Protein AF-A0A5A7MLI2-F1 (afdb_monomer)

Nearest PDB structures (foldseek):
  7t92-assembly1_C  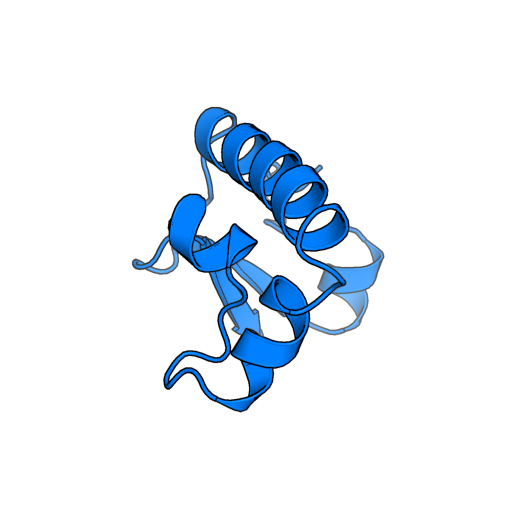TM=5.771E-01  e=2.138E+00  Thermothelomyces thermophilus ATCC 42464

Organism: NCBI:txid1236966

pLDDT: mean 71.35, std 8.7, range [45.12, 83.62]

Radius of gyration: 11.97 Å; Cα contacts (8 Å, |Δi|>4): 117; chains: 1; bounding box: 28×26×30 Å

Sequence (76 aa):
MESSEKQATLGKAAIGIKVTDMNGQRISFLRATGRHFGKILSTIILLIGYVMILFTKRKQGLHDMIAGCLVLKERK

Solvent-accessible surface area (backbone atoms only — not comparable to full-atom values): 4040 Å² total; per-residue (Å²): 103,52,57,42,99,69,18,24,46,74,74,36,49,75,73,32,31,30,45,16,27,84,85,69,42,80,39,50,65,70,37,52,50,41,29,54,53,25,46,55,50,20,56,72,54,74,45,49,25,59,57,36,24,79,78,36,97,78,54,38,25,49,19,26,60,75,28,46,39,36,77,45,73,58,77,128

InterPro domains:
  IPR010432 RDD [PF06271] (3-68)
  IPR051791 Proline-rich immunoreactive protein [PTHR36115] (6-74)

Secondary structure (DSSP, 8-state):
-TTSTTSS-HHHHHTTEEEEETTSPBPPHHHHHHHHHHHHHHHHTTTHHHHHHHHSTT---HHHHHTTEEEEE---

Mean predicted aligned error: 8.09 Å

Structure (mmCIF, N/CA/C/O backbone):
data_AF-A0A5A7MLI2-F1
#
_entry.id   AF-A0A5A7MLI2-F1
#
loop_
_atom_site.group_PDB
_atom_site.id
_atom_site.type_symbol
_atom_site.label_atom_id
_atom_site.label_alt_id
_atom_site.label_comp_id
_atom_site.label_asym_id
_atom_site.label_entity_id
_atom_site.label_seq_id
_atom_site.pdbx_PDB_ins_code
_atom_site.Cartn_x
_atom_site.Cartn_y
_atom_site.Cartn_z
_atom_site.occupancy
_atom_site.B_iso_or_equiv
_atom_site.auth_seq_id
_atom_site.auth_comp_id
_atom_site.auth_asym_id
_atom_site.auth_atom_id
_atom_site.pdbx_PDB_model_num
ATOM 1 N N . MET A 1 1 ? 1.467 11.787 5.298 1.00 48.25 1 MET A N 1
ATOM 2 C CA . MET A 1 1 ? 0.022 11.537 5.531 1.00 48.25 1 MET A CA 1
ATOM 3 C C . MET A 1 1 ? -0.319 10.084 5.865 1.00 48.25 1 MET A C 1
ATOM 5 O O . MET A 1 1 ? -1.174 9.898 6.712 1.00 48.25 1 MET A O 1
ATOM 9 N N . GLU A 1 2 ? 0.334 9.058 5.301 1.00 45.12 2 GLU A N 1
ATOM 10 C CA . GLU A 1 2 ? 0.031 7.647 5.657 1.00 45.12 2 GLU A CA 1
ATOM 11 C C . GLU A 1 2 ? 0.609 7.203 7.016 1.00 45.12 2 GLU A C 1
ATOM 13 O O . GLU A 1 2 ? 0.100 6.278 7.632 1.00 45.12 2 GLU A O 1
ATOM 18 N N . SER A 1 3 ? 1.622 7.911 7.524 1.00 47.47 3 SER A N 1
ATOM 19 C CA . SER A 1 3 ? 2.190 7.697 8.862 1.00 47.47 3 SER A CA 1
ATOM 20 C C . SER A 1 3 ? 1.409 8.412 9.974 1.00 47.47 3 SER A C 1
ATOM 22 O O . SER A 1 3 ? 1.893 8.421 11.097 1.00 47.47 3 SER A O 1
ATOM 24 N N . SER A 1 4 ? 0.266 9.059 9.697 1.00 55.00 4 SER A N 1
ATOM 25 C CA . SER A 1 4 ? -0.590 9.728 10.702 1.00 55.00 4 SER A CA 1
ATOM 26 C C . SER A 1 4 ? -1.503 8.712 11.411 1.00 55.00 4 SER A C 1
ATOM 28 O O . SER A 1 4 ? -1.643 7.596 10.919 1.00 55.00 4 SER A O 1
ATOM 30 N N . GLU A 1 5 ? -2.119 9.062 12.547 1.00 54.28 5 GLU A N 1
ATOM 31 C CA . GLU A 1 5 ? -2.989 8.161 13.337 1.00 54.28 5 GLU A CA 1
ATOM 32 C C . GLU A 1 5 ? -4.091 7.499 12.506 1.00 54.28 5 GLU A C 1
ATOM 34 O O . GLU A 1 5 ? -4.452 6.354 12.747 1.00 54.28 5 GLU A O 1
ATOM 39 N N . LYS A 1 6 ? -4.561 8.183 11.459 1.00 54.78 6 LYS A N 1
ATOM 40 C CA . LYS A 1 6 ? -5.584 7.661 10.550 1.00 54.78 6 LYS A CA 1
ATOM 41 C C . LYS A 1 6 ? -5.094 6.531 9.643 1.00 54.78 6 LYS A C 1
ATOM 43 O O . LYS A 1 6 ? -5.924 5.895 9.006 1.00 54.78 6 LYS A O 1
ATOM 48 N N . GLN A 1 7 ? -3.777 6.297 9.533 1.00 64.31 7 GLN A N 1
ATOM 49 C CA . GLN A 1 7 ? -3.169 5.246 8.696 1.00 64.31 7 GLN A CA 1
ATOM 50 C C . GLN A 1 7 ? -3.651 5.238 7.233 1.00 64.31 7 GLN A C 1
ATOM 52 O O . GLN A 1 7 ? -3.520 4.260 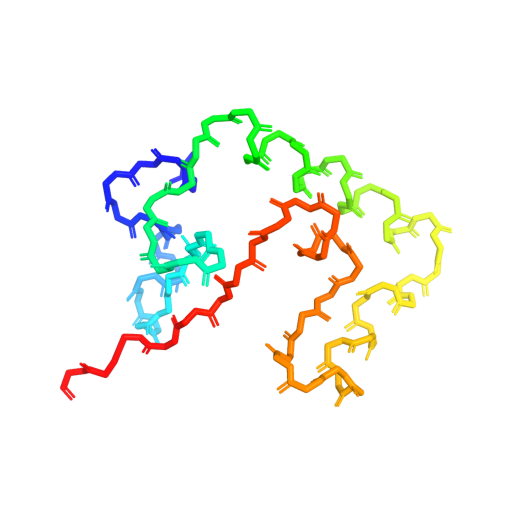6.499 1.00 64.31 7 GLN A O 1
ATOM 57 N N . ALA A 1 8 ? -4.243 6.342 6.801 1.00 64.88 8 ALA A N 1
ATOM 58 C CA . ALA A 1 8 ? -5.006 6.467 5.582 1.00 64.88 8 ALA A CA 1
ATOM 59 C C . ALA A 1 8 ? -4.964 7.935 5.166 1.00 64.88 8 ALA A C 1
ATOM 61 O O . ALA A 1 8 ? -4.994 8.845 5.998 1.00 64.88 8 ALA A O 1
ATOM 62 N N . THR A 1 9 ? -4.891 8.179 3.863 1.00 72.81 9 THR A N 1
ATOM 63 C CA . THR A 1 9 ? -5.195 9.504 3.319 1.00 72.81 9 THR A CA 1
ATOM 64 C C . THR A 1 9 ? -6.700 9.760 3.426 1.00 72.81 9 THR A C 1
ATOM 66 O O . THR A 1 9 ? -7.475 8.812 3.541 1.00 72.81 9 THR A O 1
ATOM 69 N N . LEU A 1 10 ? -7.139 11.023 3.368 1.00 72.88 10 LEU A N 1
ATOM 70 C CA . LEU A 1 10 ? -8.563 11.383 3.478 1.00 72.88 10 LEU A CA 1
ATOM 71 C C . LEU A 1 10 ? -9.459 10.558 2.537 1.00 72.88 10 LEU A C 1
ATOM 73 O O . LEU A 1 10 ? -10.467 10.014 2.975 1.00 72.88 10 LEU A O 1
ATOM 77 N N . GLY A 1 11 ? -9.040 10.376 1.281 1.00 68.19 11 GLY A N 1
ATOM 78 C CA . GLY A 1 11 ? -9.767 9.543 0.318 1.00 68.19 11 GLY A CA 1
ATOM 79 C C . GLY A 1 11 ? -9.808 8.054 0.683 1.00 68.19 11 GLY A C 1
ATOM 80 O O . GLY A 1 11 ? -10.821 7.404 0.461 1.00 68.19 11 GLY A O 1
ATOM 81 N N . LYS A 1 12 ? -8.745 7.511 1.296 1.00 71.94 12 LYS A N 1
ATOM 82 C CA . LYS A 1 12 ? -8.704 6.118 1.775 1.00 71.94 12 LYS A CA 1
ATOM 83 C C . LYS A 1 12 ? -9.596 5.911 3.003 1.00 71.94 12 LYS A C 1
ATOM 85 O O . LYS A 1 12 ? -10.317 4.922 3.077 1.00 71.94 12 LYS A O 1
ATOM 90 N N . ALA A 1 13 ? -9.601 6.872 3.924 1.00 74.00 13 ALA A N 1
ATOM 91 C CA . ALA A 1 13 ? -10.483 6.848 5.086 1.00 74.00 13 ALA A CA 1
ATOM 92 C C . ALA A 1 13 ? -11.964 6.944 4.677 1.00 74.00 13 ALA A C 1
ATOM 94 O O . ALA A 1 13 ? -12.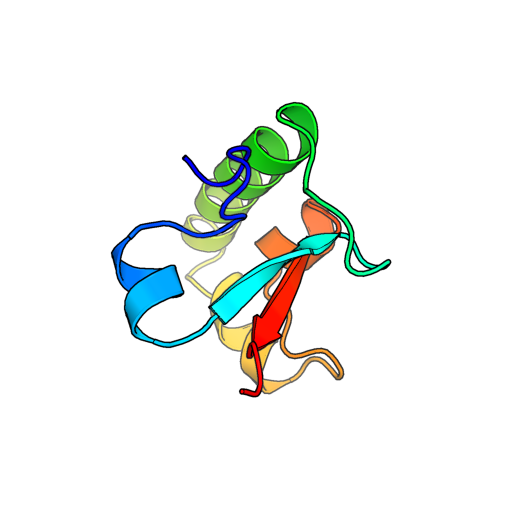795 6.244 5.245 1.00 74.00 13 ALA A O 1
ATOM 95 N N . ALA A 1 14 ? -12.288 7.739 3.649 1.00 78.94 14 ALA A N 1
ATOM 96 C CA . ALA A 1 14 ? -13.654 7.876 3.136 1.00 78.94 14 ALA A CA 1
ATOM 97 C C . ALA A 1 14 ? -14.240 6.556 2.598 1.00 78.94 14 ALA A C 1
ATOM 99 O O . ALA A 1 14 ? -15.431 6.306 2.749 1.00 78.94 14 ALA A O 1
ATOM 100 N N . ILE A 1 15 ? -13.402 5.689 2.019 1.00 7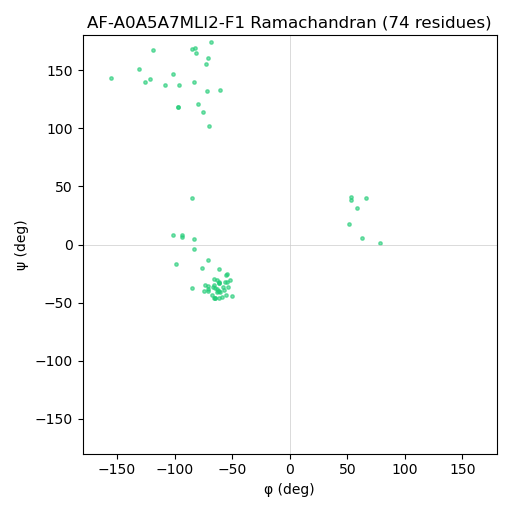8.38 15 ILE A N 1
ATOM 101 C CA . ILE A 1 15 ? -13.797 4.354 1.531 1.00 78.38 15 ILE A CA 1
ATOM 102 C C . ILE A 1 15 ? -13.573 3.237 2.567 1.00 78.38 15 ILE A C 1
ATOM 104 O O . ILE A 1 15 ? -13.732 2.057 2.248 1.00 78.38 15 ILE A O 1
ATOM 108 N N . GLY A 1 16 ? -13.189 3.594 3.798 1.00 78.81 16 GLY A N 1
ATOM 109 C CA . GLY A 1 16 ? -12.968 2.647 4.888 1.00 78.81 16 GLY A CA 1
ATOM 110 C C . GLY A 1 16 ? -11.781 1.716 4.653 1.00 78.81 16 GLY A C 1
ATOM 111 O O . GLY A 1 16 ? -11.879 0.527 4.939 1.00 78.81 16 GLY A O 1
ATOM 112 N N . ILE A 1 17 ? -10.666 2.207 4.102 1.00 81.31 17 ILE A N 1
ATOM 113 C CA . ILE A 1 17 ? -9.425 1.426 3.998 1.00 81.31 17 ILE A CA 1
ATOM 114 C C . ILE A 1 17 ? -8.269 2.119 4.716 1.00 81.31 17 ILE A C 1
ATOM 116 O O . ILE A 1 17 ? -8.112 3.339 4.649 1.00 81.31 17 ILE A O 1
ATOM 120 N N . LYS A 1 18 ? -7.415 1.318 5.355 1.00 81.25 18 LYS A N 1
ATOM 121 C CA . LYS A 1 18 ? -6.203 1.774 6.041 1.00 81.25 18 LYS A CA 1
ATOM 122 C C . LYS A 1 18 ? -4.985 0.958 5.639 1.00 81.25 18 LYS A C 1
ATOM 124 O O . LYS A 1 18 ? -5.089 -0.213 5.281 1.00 81.25 18 LYS A O 1
ATOM 129 N N . VAL A 1 19 ? -3.825 1.601 5.686 1.00 81.12 19 VAL A N 1
ATOM 130 C CA . VAL A 1 19 ? -2.520 0.994 5.428 1.00 81.12 19 VAL A CA 1
ATOM 131 C C . VAL A 1 19 ? -1.884 0.630 6.761 1.00 81.12 19 VAL A C 1
ATOM 133 O O . VAL A 1 19 ? -1.612 1.486 7.604 1.00 81.12 19 VAL A O 1
ATOM 136 N N . THR A 1 20 ? -1.640 -0.653 6.956 1.00 81.88 20 THR A N 1
ATOM 137 C CA . THR A 1 20 ? -1.039 -1.205 8.164 1.00 81.88 20 THR A CA 1
ATOM 138 C C . THR A 1 20 ? 0.273 -1.901 7.839 1.00 81.88 20 THR A C 1
ATOM 140 O O . THR A 1 20 ? 0.584 -2.160 6.680 1.00 81.88 20 THR A O 1
ATOM 143 N N . ASP A 1 21 ? 1.051 -2.225 8.862 1.00 83.62 21 ASP A N 1
ATOM 144 C CA . ASP A 1 21 ? 2.082 -3.255 8.760 1.00 83.62 21 ASP A CA 1
ATOM 145 C C . ASP A 1 21 ? 1.436 -4.646 8.591 1.00 83.62 21 ASP A C 1
ATOM 147 O O . ASP A 1 21 ?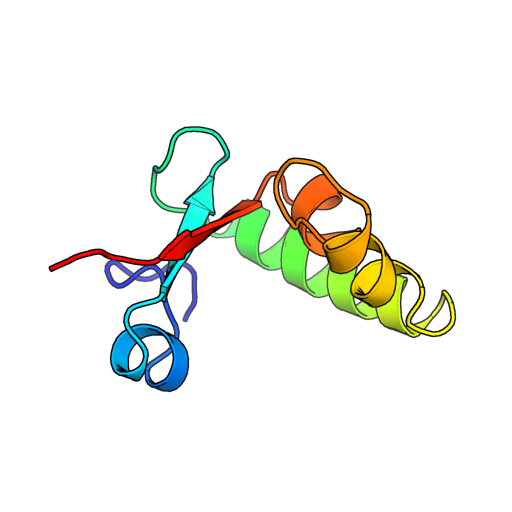 0.217 -4.809 8.731 1.00 83.62 21 ASP A O 1
ATOM 151 N N . MET A 1 22 ? 2.256 -5.669 8.362 1.00 79.69 22 MET A N 1
ATOM 152 C CA . MET A 1 22 ? 1.858 -7.080 8.331 1.00 79.69 22 MET A CA 1
ATOM 153 C C . MET A 1 22 ? 1.121 -7.539 9.599 1.00 79.69 22 MET A C 1
ATOM 155 O O . MET A 1 22 ? 0.309 -8.461 9.524 1.00 79.69 22 MET A O 1
ATOM 159 N N . ASN A 1 23 ? 1.362 -6.867 10.729 1.00 79.44 23 ASN A N 1
ATOM 160 C CA . ASN A 1 23 ? 0.723 -7.124 12.023 1.00 79.44 23 ASN A CA 1
ATOM 161 C C . ASN A 1 23 ? -0.524 -6.254 12.285 1.00 79.44 23 ASN A C 1
ATOM 163 O O . ASN A 1 23 ? -1.024 -6.222 13.404 1.00 79.44 23 ASN A O 1
ATOM 167 N N . GLY A 1 24 ? -1.011 -5.489 11.300 1.00 74.12 24 GLY A N 1
ATOM 168 C CA . GLY A 1 24 ? -2.176 -4.608 11.481 1.00 74.12 24 GLY A CA 1
ATOM 169 C C . GLY A 1 24 ? -1.877 -3.291 12.212 1.00 74.12 24 GLY A C 1
ATOM 170 O O . GLY A 1 24 ? -2.776 -2.475 12.398 1.00 74.12 24 GLY A O 1
ATOM 171 N N . GLN A 1 25 ? -0.620 -3.048 12.588 1.00 76.94 25 GLN A N 1
ATOM 172 C CA . GLN A 1 25 ? -0.198 -1.847 13.310 1.00 76.94 25 GLN A CA 1
ATOM 173 C C . GLN A 1 25 ? 0.100 -0.659 12.385 1.00 76.94 25 GLN A C 1
ATOM 175 O O . GLN A 1 25 ? 0.210 -0.801 11.164 1.00 76.94 25 GLN A O 1
ATOM 180 N N . ARG A 1 26 ? 0.245 0.530 12.980 1.00 75.81 26 ARG A N 1
ATOM 181 C CA . ARG A 1 26 ? 0.625 1.761 12.281 1.00 75.81 26 ARG A CA 1
ATOM 182 C C . ARG A 1 26 ? 1.991 1.635 11.623 1.00 75.81 26 ARG A C 1
ATOM 184 O O . ARG A 1 26 ? 2.961 1.196 12.232 1.00 75.81 26 ARG A O 1
ATOM 191 N N . ILE A 1 27 ? 2.058 2.055 10.363 1.00 76.38 27 ILE A N 1
ATOM 192 C CA . ILE A 1 27 ? 3.315 2.119 9.625 1.00 76.38 27 ILE A CA 1
ATOM 193 C C . ILE A 1 27 ? 4.176 3.270 10.152 1.00 76.38 27 ILE A C 1
ATOM 195 O O . ILE A 1 27 ? 3.704 4.396 10.318 1.00 76.38 27 ILE A O 1
ATOM 199 N N . SER A 1 28 ? 5.450 2.975 10.413 1.00 72.25 28 SER A N 1
ATOM 200 C CA . SER A 1 28 ? 6.446 3.987 10.765 1.00 72.25 28 SER A CA 1
ATOM 201 C C . SER A 1 28 ? 6.823 4.824 9.539 1.00 72.25 28 SER A C 1
ATOM 203 O O . SER A 1 28 ? 6.721 4.359 8.398 1.00 72.25 28 SER A O 1
ATOM 205 N N . PHE A 1 29 ? 7.302 6.047 9.769 1.00 68.94 29 PHE A N 1
ATOM 206 C CA . PHE A 1 29 ? 7.701 6.988 8.721 1.00 68.94 29 PHE A CA 1
ATOM 207 C C . PHE A 1 29 ? 8.716 6.372 7.742 1.00 68.94 29 PHE A C 1
ATOM 209 O O . PHE A 1 29 ? 8.600 6.548 6.532 1.00 68.94 29 PHE A O 1
ATOM 216 N N . LEU A 1 30 ? 9.634 5.541 8.250 1.00 66.56 30 LEU A N 1
ATOM 217 C CA . LEU A 1 30 ? 10.636 4.828 7.450 1.00 66.56 30 LEU A CA 1
ATOM 218 C C . LEU A 1 30 ? 10.009 3.855 6.434 1.00 66.56 30 LEU A C 1
ATOM 220 O O . LEU A 1 30 ? 10.435 3.780 5.282 1.00 66.56 30 LEU A O 1
ATOM 224 N N . ARG A 1 31 ? 8.943 3.149 6.834 1.00 68.25 31 ARG A N 1
ATOM 225 C CA . ARG A 1 31 ? 8.197 2.241 5.946 1.00 68.25 31 ARG A CA 1
ATOM 226 C C . ARG A 1 31 ? 7.348 2.999 4.934 1.00 68.25 31 ARG A C 1
ATOM 228 O O . ARG A 1 31 ? 7.241 2.569 3.789 1.00 68.25 31 ARG A O 1
ATOM 235 N N . ALA A 1 32 ? 6.794 4.149 5.320 1.00 68.62 32 ALA A N 1
ATOM 236 C CA . ALA A 1 32 ? 6.090 5.027 4.388 1.00 68.62 32 ALA A CA 1
ATOM 237 C C . ALA A 1 32 ? 7.027 5.535 3.274 1.00 68.62 32 ALA A C 1
ATOM 239 O O . ALA A 1 32 ? 6.642 5.544 2.104 1.00 68.62 32 ALA A O 1
ATOM 240 N N . THR A 1 33 ? 8.276 5.869 3.615 1.00 72.50 33 THR A N 1
ATOM 241 C CA . THR A 1 33 ? 9.311 6.230 2.635 1.00 72.50 33 THR A CA 1
ATOM 242 C C . THR A 1 33 ? 9.664 5.049 1.730 1.00 72.50 33 THR A C 1
ATOM 244 O O . THR A 1 33 ? 9.649 5.198 0.509 1.00 72.50 33 THR A O 1
ATOM 247 N N . GLY A 1 34 ? 9.875 3.852 2.294 1.00 71.00 34 GLY A N 1
ATOM 248 C CA . GLY A 1 34 ? 10.110 2.629 1.515 1.00 71.00 34 GLY A CA 1
ATOM 249 C C . GLY A 1 34 ? 8.982 2.319 0.523 1.00 71.00 34 GLY A C 1
ATOM 250 O O . GLY A 1 34 ? 9.241 1.979 -0.630 1.00 71.00 34 GLY A O 1
ATOM 251 N N . ARG A 1 35 ? 7.720 2.541 0.917 1.00 68.94 35 ARG A N 1
ATOM 252 C CA . ARG A 1 35 ? 6.554 2.416 0.025 1.00 68.94 35 ARG A CA 1
ATOM 253 C C . ARG A 1 35 ? 6.593 3.424 -1.125 1.00 68.94 35 ARG A C 1
ATOM 255 O O . ARG A 1 35 ? 6.203 3.094 -2.245 1.00 68.94 35 ARG A O 1
ATOM 262 N N . HIS A 1 36 ? 7.043 4.650 -0.864 1.00 69.81 36 HIS A N 1
ATOM 263 C CA . HIS A 1 36 ? 7.150 5.688 -1.887 1.00 69.81 36 HIS A CA 1
ATOM 264 C C . HIS A 1 36 ? 8.224 5.341 -2.928 1.00 69.81 36 HIS A C 1
ATOM 266 O O . HIS A 1 36 ? 7.954 5.392 -4.127 1.00 69.81 36 HIS A O 1
ATOM 272 N N . PHE A 1 37 ? 9.385 4.860 -2.481 1.00 68.62 37 PHE A N 1
ATOM 273 C CA . PHE A 1 37 ? 10.420 4.323 -3.370 1.00 68.62 37 PHE A CA 1
ATOM 274 C C . PHE A 1 37 ? 9.942 3.084 -4.135 1.00 68.62 37 PHE A C 1
ATOM 276 O O . PHE A 1 37 ? 10.152 2.983 -5.341 1.00 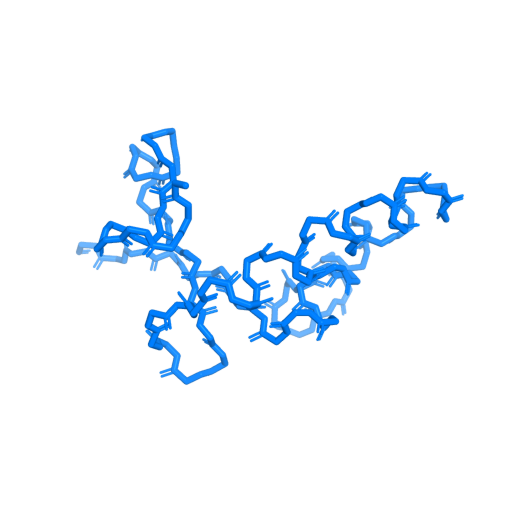68.62 37 PHE A O 1
ATOM 283 N N . GLY A 1 38 ? 9.215 2.178 -3.476 1.00 67.38 38 GLY A N 1
ATOM 284 C CA . GLY A 1 38 ? 8.619 1.010 -4.122 1.00 67.38 38 GLY A CA 1
ATOM 285 C C . GLY A 1 38 ? 7.613 1.374 -5.219 1.00 67.38 38 GLY A C 1
ATOM 286 O O . GLY A 1 38 ? 7.505 0.650 -6.210 1.00 67.38 38 GLY A O 1
ATOM 287 N N . LYS A 1 39 ? 6.890 2.498 -5.083 1.00 65.88 39 LYS A N 1
ATOM 288 C CA . LYS A 1 39 ? 6.027 3.021 -6.154 1.00 65.88 39 LYS A CA 1
ATOM 289 C C . LYS A 1 39 ? 6.840 3.469 -7.359 1.00 65.88 39 LYS A C 1
ATOM 291 O O . LYS A 1 39 ? 6.477 3.095 -8.464 1.00 65.88 39 LYS A O 1
ATOM 296 N N . ILE A 1 40 ? 7.931 4.208 -7.149 1.00 68.75 40 ILE A N 1
ATOM 297 C CA . ILE A 1 40 ? 8.839 4.630 -8.228 1.00 68.75 40 ILE A CA 1
ATOM 298 C C . ILE A 1 40 ? 9.394 3.395 -8.948 1.00 68.75 40 ILE A C 1
ATOM 300 O O . ILE A 1 40 ? 9.329 3.316 -10.172 1.00 68.75 40 ILE A O 1
ATOM 304 N N . LEU A 1 41 ? 9.819 2.381 -8.187 1.00 65.38 41 LEU A N 1
ATOM 305 C CA . LEU A 1 41 ? 10.272 1.104 -8.735 1.00 65.38 41 LEU A CA 1
ATOM 306 C C . LEU A 1 41 ? 9.159 0.392 -9.527 1.00 65.38 41 LEU A C 1
ATOM 308 O O . LEU A 1 41 ? 9.385 -0.029 -10.652 1.00 65.38 41 LEU A O 1
ATOM 312 N N . SER A 1 42 ? 7.933 0.310 -8.995 1.00 61.19 42 SER A N 1
ATOM 313 C CA . SER A 1 42 ? 6.789 -0.293 -9.708 1.00 61.19 42 SER A CA 1
ATOM 314 C C . SER A 1 42 ? 6.434 0.442 -11.001 1.00 61.19 42 SER A C 1
ATOM 316 O O . SER A 1 42 ? 5.976 -0.195 -11.947 1.00 61.19 42 SER A O 1
ATOM 318 N N . THR A 1 43 ? 6.624 1.763 -11.050 1.00 63.34 43 THR A N 1
ATOM 319 C CA . THR A 1 43 ? 6.417 2.560 -12.265 1.00 63.34 43 THR A CA 1
ATOM 320 C C . THR A 1 43 ? 7.502 2.276 -13.306 1.00 63.34 43 THR A C 1
ATOM 322 O O . THR A 1 43 ? 7.183 2.154 -14.483 1.00 63.34 43 THR A O 1
ATOM 325 N N . ILE A 1 44 ? 8.758 2.096 -12.878 1.00 64.81 44 ILE A N 1
ATOM 326 C CA . ILE A 1 44 ? 9.883 1.732 -13.758 1.00 64.81 44 ILE A CA 1
ATOM 327 C C . ILE A 1 44 ? 9.708 0.316 -14.329 1.00 64.81 44 ILE A C 1
ATOM 329 O O . ILE A 1 44 ? 10.005 0.081 -15.495 1.00 64.81 44 ILE A O 1
ATOM 333 N N . ILE A 1 45 ? 9.156 -0.619 -13.548 1.00 67.19 45 ILE A N 1
ATOM 334 C CA . ILE A 1 45 ? 8.911 -2.009 -13.973 1.00 67.19 45 ILE A CA 1
ATOM 335 C C . ILE A 1 45 ? 7.558 -2.128 -14.721 1.00 67.19 45 ILE A C 1
ATOM 337 O O . ILE A 1 45 ? 6.799 -3.070 -14.507 1.00 67.19 45 ILE A O 1
ATOM 341 N N . LEU A 1 46 ? 7.208 -1.155 -15.577 1.00 63.47 46 LEU A N 1
ATOM 342 C CA . LEU A 1 46 ? 6.025 -1.191 -16.463 1.00 63.47 46 LEU A CA 1
ATOM 343 C C . LEU A 1 46 ? 4.680 -1.477 -15.756 1.00 63.47 46 LEU A C 1
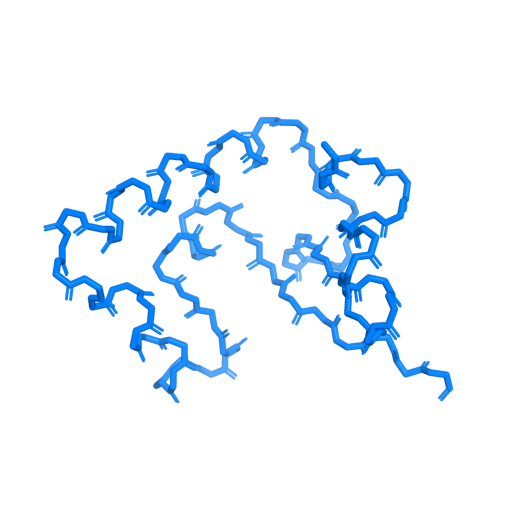ATOM 345 O O . LEU A 1 46 ? 3.837 -2.203 -16.275 1.00 63.47 46 LEU A O 1
ATOM 349 N N . LEU A 1 47 ? 4.458 -0.939 -14.551 1.00 66.75 47 LEU A N 1
ATOM 350 C CA . LEU A 1 47 ? 3.237 -1.161 -13.751 1.00 66.75 47 LEU A CA 1
ATOM 351 C C . LEU A 1 47 ? 2.986 -2.621 -13.324 1.00 66.75 47 LEU A C 1
ATOM 353 O O . LEU A 1 47 ? 1.977 -2.902 -12.669 1.00 66.75 47 LEU A O 1
ATOM 357 N N . ILE A 1 48 ? 3.912 -3.547 -13.591 1.00 67.88 48 ILE A N 1
ATOM 358 C CA . ILE A 1 48 ? 3.794 -4.965 -13.210 1.00 67.88 48 ILE A CA 1
ATOM 359 C C . ILE A 1 48 ? 3.628 -5.094 -11.691 1.00 67.88 48 ILE A C 1
ATOM 361 O O . ILE A 1 48 ? 2.820 -5.886 -11.204 1.00 67.88 48 ILE A O 1
ATOM 365 N N . GLY A 1 49 ? 4.310 -4.233 -10.930 1.00 65.62 49 GLY A N 1
ATOM 366 C CA . GLY A 1 49 ? 4.188 -4.184 -9.474 1.00 65.62 49 GLY A CA 1
ATOM 367 C C . GLY A 1 49 ? 2.781 -3.847 -8.960 1.00 65.62 49 GLY A C 1
ATOM 368 O O . GLY A 1 49 ? 2.467 -4.188 -7.820 1.00 65.62 49 GLY A O 1
ATOM 369 N N . TYR A 1 50 ? 1.922 -3.228 -9.779 1.00 67.25 50 TYR A N 1
ATOM 370 C CA . TYR A 1 50 ? 0.503 -3.023 -9.468 1.00 67.25 50 TYR A CA 1
ATOM 371 C C . TYR A 1 50 ? -0.347 -4.238 -9.853 1.00 67.25 50 TYR A C 1
ATOM 373 O O . TYR A 1 50 ? -1.238 -4.615 -9.097 1.00 67.25 50 TYR A O 1
ATOM 381 N N . VAL A 1 51 ? -0.036 -4.899 -10.973 1.00 73.69 51 VAL A N 1
ATOM 382 C CA . VAL A 1 51 ? -0.734 -6.117 -11.426 1.00 73.69 51 VAL A CA 1
ATOM 383 C C . VAL A 1 51 ? -0.560 -7.271 -10.430 1.00 73.69 51 VAL A C 1
ATOM 385 O O . VAL A 1 51 ? -1.483 -8.060 -10.231 1.00 73.69 51 VAL A O 1
ATOM 388 N N . MET A 1 52 ? 0.567 -7.324 -9.712 1.00 75.69 52 MET A N 1
ATOM 389 C CA . MET A 1 52 ? 0.814 -8.314 -8.652 1.00 75.69 52 MET A CA 1
ATOM 390 C C . MET A 1 52 ? -0.260 -8.337 -7.553 1.00 75.69 52 MET A C 1
ATOM 392 O O . MET A 1 52 ? -0.505 -9.395 -6.974 1.00 75.69 52 MET A O 1
ATOM 396 N N . ILE A 1 53 ? -0.968 -7.227 -7.305 1.00 78.62 53 ILE A N 1
ATOM 397 C CA . ILE A 1 53 ? -2.104 -7.199 -6.367 1.00 78.62 53 ILE A CA 1
ATOM 398 C C . ILE A 1 53 ? -3.166 -8.237 -6.743 1.00 78.62 53 ILE A C 1
ATOM 400 O O . ILE A 1 53 ? -3.810 -8.799 -5.862 1.00 78.62 53 ILE A O 1
ATOM 404 N N . LEU A 1 54 ? -3.360 -8.533 -8.030 1.00 76.56 54 LEU A N 1
ATOM 405 C CA . LEU A 1 54 ? -4.380 -9.486 -8.468 1.00 76.56 54 LEU A CA 1
ATOM 406 C C . LEU A 1 54 ? -4.016 -10.931 -8.106 1.00 76.56 54 LEU A C 1
ATOM 408 O O . LEU A 1 54 ? -4.908 -11.692 -7.719 1.00 76.56 54 LEU A O 1
ATOM 412 N N . PHE A 1 55 ? -2.724 -11.265 -8.158 1.00 78.19 55 PHE A N 1
ATOM 413 C CA . PHE A 1 55 ? -2.198 -12.628 -8.031 1.00 78.19 55 PHE A CA 1
ATOM 414 C C . PHE A 1 55 ? -1.682 -12.982 -6.630 1.00 78.19 55 PHE A C 1
ATOM 416 O O . PHE A 1 55 ? -1.510 -14.158 -6.311 1.00 78.19 55 PHE A O 1
ATOM 423 N N . THR A 1 56 ? -1.430 -12.000 -5.764 1.00 78.69 56 THR A N 1
ATOM 424 C CA . THR A 1 56 ? -0.908 -12.267 -4.418 1.00 78.69 56 THR A CA 1
ATOM 425 C C . THR A 1 56 ? -2.025 -12.629 -3.432 1.00 78.69 56 THR A C 1
ATOM 427 O O . THR A 1 56 ? -3.090 -12.009 -3.400 1.00 78.69 56 THR A O 1
ATOM 430 N N . LYS A 1 57 ? -1.763 -13.611 -2.552 1.00 76.19 57 LYS A N 1
ATOM 431 C CA . LYS A 1 57 ? -2.718 -14.089 -1.524 1.00 76.19 57 LYS A CA 1
ATOM 432 C C . LYS A 1 57 ? -3.256 -12.974 -0.621 1.00 76.19 57 LYS A C 1
ATOM 434 O O . LYS A 1 57 ? -4.386 -13.046 -0.155 1.00 76.19 57 LYS A O 1
ATOM 439 N N . ARG A 1 58 ? -2.435 -11.955 -0.366 1.00 75.69 58 ARG A N 1
ATOM 440 C CA . ARG A 1 58 ? -2.759 -10.807 0.492 1.00 75.69 58 ARG A CA 1
ATOM 441 C C . ARG A 1 58 ? -3.134 -9.548 -0.297 1.00 75.69 58 ARG A C 1
ATOM 443 O O . ARG A 1 58 ? -3.258 -8.489 0.307 1.00 75.69 58 ARG A O 1
ATOM 450 N N . LYS A 1 59 ? -3.301 -9.658 -1.623 1.00 78.50 59 LYS A N 1
ATOM 451 C CA . LYS A 1 59 ? -3.599 -8.538 -2.530 1.00 78.50 59 LYS A CA 1
ATOM 452 C C . LYS A 1 59 ? -2.599 -7.375 -2.384 1.00 78.50 59 LYS A C 1
ATOM 454 O O . LYS A 1 59 ? -2.979 -6.209 -2.371 1.00 78.50 59 LYS A O 1
ATOM 459 N N . GLN A 1 60 ? -1.316 -7.708 -2.243 1.00 79.69 60 GLN A N 1
ATOM 460 C CA . GLN A 1 60 ? -0.198 -6.773 -2.091 1.00 79.69 60 GLN A CA 1
ATOM 461 C C . GLN A 1 60 ? 0.482 -6.514 -3.438 1.00 79.69 60 GLN A C 1
ATOM 463 O O . GLN A 1 60 ? 0.706 -7.439 -4.223 1.00 79.69 60 GLN A O 1
ATOM 468 N N . GLY A 1 61 ? 0.819 -5.251 -3.700 1.00 80.62 61 GLY A N 1
ATOM 469 C CA . GLY A 1 61 ? 1.679 -4.878 -4.821 1.00 80.62 61 GLY A CA 1
ATOM 470 C C . GLY A 1 61 ? 3.152 -5.050 -4.472 1.00 80.62 61 GLY A C 1
ATOM 471 O O . GLY A 1 61 ? 3.511 -5.200 -3.305 1.00 80.62 61 GLY A O 1
ATOM 472 N N . LEU A 1 62 ? 4.031 -4.953 -5.466 1.00 77.81 62 LEU A N 1
ATOM 473 C CA . LEU A 1 62 ? 5.478 -5.040 -5.241 1.00 77.81 62 LEU A CA 1
ATOM 474 C C . LEU A 1 62 ? 5.949 -4.002 -4.208 1.00 77.81 62 LEU A C 1
ATOM 476 O O . LEU A 1 62 ? 6.688 -4.316 -3.282 1.00 77.81 62 LEU A O 1
ATOM 480 N N . HIS A 1 63 ? 5.443 -2.775 -4.314 1.00 77.19 63 HIS A N 1
ATOM 481 C CA . HI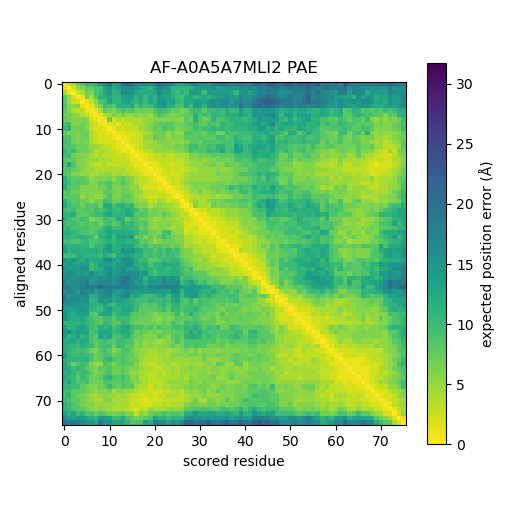S A 1 63 ? 5.735 -1.698 -3.370 1.00 77.19 63 HIS A CA 1
ATOM 482 C C . HIS A 1 63 ? 5.201 -1.955 -1.952 1.00 77.19 63 HIS A C 1
ATOM 484 O O . HIS A 1 63 ? 5.789 -1.476 -0.986 1.00 77.19 63 HIS A O 1
ATOM 490 N N . ASP A 1 64 ? 4.106 -2.706 -1.819 1.00 73.44 64 ASP A N 1
ATOM 491 C CA . ASP A 1 64 ? 3.558 -3.125 -0.526 1.00 73.44 64 ASP A CA 1
ATOM 492 C C . ASP A 1 64 ? 4.403 -4.231 0.099 1.00 73.44 64 ASP A C 1
ATOM 494 O O . ASP A 1 64 ? 4.677 -4.184 1.294 1.00 73.44 64 ASP A O 1
ATOM 498 N N . MET A 1 65 ? 4.872 -5.183 -0.711 1.00 75.62 65 MET A N 1
ATOM 499 C CA . MET A 1 65 ? 5.771 -6.245 -0.260 1.00 75.62 65 MET A CA 1
ATOM 500 C C . MET A 1 65 ? 7.120 -5.683 0.195 1.00 75.62 65 MET A C 1
ATOM 502 O O . MET A 1 65 ? 7.578 -6.023 1.281 1.00 75.62 65 MET A O 1
ATOM 506 N N . ILE A 1 66 ? 7.714 -4.770 -0.584 1.00 75.81 66 ILE A N 1
ATOM 507 C CA . ILE A 1 66 ? 8.979 -4.102 -0.236 1.00 75.81 66 ILE A CA 1
ATOM 508 C C . ILE A 1 66 ? 8.837 -3.304 1.066 1.00 75.81 66 ILE A C 1
ATOM 510 O O . ILE A 1 66 ? 9.728 -3.319 1.911 1.00 75.81 66 ILE A O 1
ATOM 514 N N . ALA A 1 67 ? 7.710 -2.615 1.251 1.00 73.06 67 ALA A N 1
ATOM 515 C CA . ALA A 1 67 ? 7.471 -1.806 2.441 1.00 73.06 67 ALA A CA 1
ATOM 516 C C . ALA A 1 67 ? 6.940 -2.605 3.647 1.00 73.06 67 ALA A C 1
ATOM 518 O O . ALA A 1 67 ? 6.735 -2.018 4.712 1.00 73.06 67 ALA A O 1
ATOM 519 N N . GLY A 1 68 ? 6.667 -3.907 3.489 1.00 76.19 68 GLY A N 1
ATOM 520 C CA . GLY A 1 68 ? 5.995 -4.724 4.504 1.00 76.19 68 GLY A CA 1
ATOM 521 C C . GLY A 1 68 ? 4.612 -4.185 4.884 1.00 76.19 68 GLY A C 1
ATOM 522 O O . GLY A 1 68 ? 4.199 -4.282 6.031 1.00 76.19 68 GLY A O 1
ATOM 523 N N . CYS A 1 69 ? 3.912 -3.546 3.950 1.00 79.31 69 CYS A N 1
ATOM 524 C CA . CYS A 1 69 ? 2.627 -2.909 4.204 1.00 79.31 69 CYS A CA 1
ATOM 525 C C . CYS A 1 69 ? 1.472 -3.777 3.701 1.00 79.31 69 CYS A C 1
ATOM 527 O O . CYS A 1 69 ? 1.561 -4.442 2.669 1.00 79.31 69 CYS A O 1
ATOM 529 N N . LEU A 1 70 ? 0.350 -3.717 4.405 1.00 81.88 70 LEU A N 1
ATOM 530 C CA . LEU A 1 70 ? -0.898 -4.370 4.053 1.00 81.88 70 LEU A CA 1
ATOM 531 C C . LEU A 1 70 ? -2.015 -3.328 4.012 1.00 81.88 70 LEU A C 1
ATOM 533 O O . LEU A 1 70 ? -2.075 -2.434 4.853 1.00 81.88 70 LEU A O 1
ATOM 537 N N . VAL A 1 71 ? -2.906 -3.427 3.030 1.00 81.56 71 VAL A N 1
ATOM 538 C CA . VAL A 1 71 ? -4.117 -2.604 2.993 1.00 81.56 71 VAL A CA 1
ATOM 539 C C . VAL A 1 71 ? -5.255 -3.425 3.569 1.00 81.56 71 VAL A C 1
ATOM 541 O O . VAL A 1 71 ? -5.609 -4.472 3.032 1.00 81.56 71 VAL A O 1
ATOM 544 N N . LEU A 1 7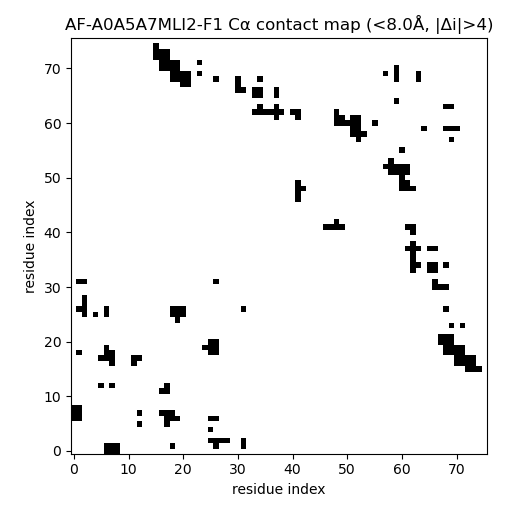2 ? -5.823 -2.947 4.669 1.00 81.75 72 LEU A N 1
ATOM 545 C CA . LEU A 1 72 ? -6.969 -3.568 5.315 1.00 81.75 72 LEU A CA 1
ATOM 546 C C . LEU A 1 72 ? -8.204 -2.705 5.093 1.00 81.75 72 LEU A C 1
ATOM 548 O O . LEU A 1 72 ? -8.154 -1.479 5.211 1.00 81.75 72 LEU A O 1
ATOM 552 N N . LYS A 1 73 ? -9.326 -3.358 4.787 1.00 79.44 73 LYS A N 1
ATOM 553 C CA . LYS A 1 73 ? -10.635 -2.713 4.810 1.00 79.44 73 LYS A CA 1
ATOM 554 C C . LYS A 1 73 ? -11.108 -2.658 6.257 1.00 79.44 73 LYS A C 1
ATOM 556 O O . LYS A 1 73 ? -11.232 -3.690 6.913 1.00 79.44 73 LYS A O 1
ATOM 561 N N . GLU A 1 74 ? -11.346 -1.455 6.748 1.00 73.25 74 GLU A N 1
ATOM 562 C CA . GLU A 1 74 ? -11.988 -1.217 8.027 1.00 73.25 74 GLU A CA 1
ATOM 563 C C . GLU A 1 74 ? -13.459 -1.621 7.886 1.00 73.25 74 GLU A C 1
ATOM 565 O O . GLU A 1 74 ? -14.256 -0.939 7.241 1.00 73.25 74 GLU A O 1
ATOM 570 N N . ARG A 1 75 ? -13.805 -2.805 8.405 1.00 59.41 75 ARG A N 1
ATOM 571 C CA . ARG A 1 75 ? -15.206 -3.179 8.583 1.00 59.41 75 ARG A CA 1
ATOM 572 C C . ARG A 1 75 ? -15.732 -2.417 9.797 1.00 59.41 75 ARG A C 1
ATOM 574 O O . ARG A 1 75 ? -15.236 -2.639 10.898 1.00 59.41 75 ARG A O 1
ATOM 581 N N . LYS A 1 76 ? -16.681 -1.509 9.557 1.00 52.50 76 LYS A N 1
ATOM 582 C CA . LYS A 1 76 ? -17.675 -1.146 10.571 1.00 52.50 76 LYS A CA 1
ATOM 583 C C . LYS A 1 76 ? -18.544 -2.359 10.874 1.00 52.50 76 LYS A C 1
ATOM 585 O O . LYS A 1 76 ? -18.792 -3.136 9.920 1.00 52.50 76 LYS A O 1
#

Foldseek 3Di:
DCQDPCVDDPVCVVQQKHKAAPVRHRQDPVLVVLLVVQVVVCVVVVVVQQVVLVVDPQSHGSSCVRSNMGMDRHDD